Protein AF-A0A3B8LG03-F1 (afdb_monomer)

Sequence (158 aa):
MELTIKDTSFTIVGKLQRMRKSRVWSKLQNGGGQLMATLAQSTDVLVIGDTYFEEEARKYTERAELNGTIVINEVQFEDLLEHGHLHIEEKASPIGESIELTESIAHIRSLLGDAPTVETWQQLYQVLDKTPKSNLPDVVEYVLAHFSQHTPNWSDAG

Structure (mmCIF, N/CA/C/O backbone):
data_AF-A0A3B8LG03-F1
#
_entry.id   AF-A0A3B8LG03-F1
#
loop_
_atom_site.group_PDB
_atom_site.id
_atom_site.type_symbol
_atom_site.label_atom_id
_atom_site.label_alt_id
_atom_site.label_comp_id
_atom_site.label_asym_id
_atom_site.label_entity_id
_atom_site.label_seq_id
_atom_site.pdbx_PDB_ins_code
_atom_site.Cartn_x
_atom_site.Cartn_y
_atom_site.Cartn_z
_atom_site.occupancy
_atom_site.B_iso_or_equiv
_atom_site.auth_seq_id
_atom_site.auth_comp_id
_atom_site.auth_asym_id
_atom_site.auth_atom_id
_atom_site.pdbx_PDB_model_num
ATOM 1 N N . MET A 1 1 ? -11.236 7.612 -4.736 1.00 81.00 1 MET A N 1
ATOM 2 C CA . MET A 1 1 ? -11.880 6.462 -4.064 1.00 81.00 1 MET A CA 1
ATOM 3 C C . MET A 1 1 ? -12.134 6.816 -2.603 1.00 81.00 1 MET A C 1
ATOM 5 O O . MET A 1 1 ? -11.308 7.492 -2.005 1.00 81.00 1 MET A O 1
ATOM 9 N N . GLU A 1 2 ? -13.267 6.405 -2.034 1.00 86.62 2 GLU A N 1
ATOM 10 C CA . GLU A 1 2 ? -13.558 6.601 -0.607 1.00 86.62 2 GLU A CA 1
ATOM 11 C C . GLU A 1 2 ? -13.206 5.336 0.179 1.00 86.62 2 GLU A C 1
ATOM 13 O O . GLU A 1 2 ? -13.643 4.242 -0.173 1.00 86.62 2 GLU A O 1
ATOM 18 N N . LEU A 1 3 ? -12.402 5.493 1.228 1.00 89.88 3 LEU A N 1
ATOM 19 C CA . LEU A 1 3 ? -12.043 4.433 2.162 1.00 89.88 3 LEU A CA 1
ATOM 20 C C . LEU A 1 3 ? -12.770 4.665 3.488 1.00 89.88 3 LEU A C 1
ATOM 22 O O . LEU A 1 3 ? -12.769 5.784 3.996 1.00 89.88 3 LEU A O 1
ATOM 26 N N . THR A 1 4 ? -13.350 3.618 4.074 1.00 93.75 4 THR A N 1
ATOM 27 C CA . THR A 1 4 ? -13.997 3.679 5.397 1.00 93.75 4 THR A CA 1
ATOM 28 C C . THR A 1 4 ? -13.403 2.626 6.330 1.00 93.75 4 THR A C 1
ATOM 30 O O . THR A 1 4 ? -12.690 1.736 5.885 1.00 93.75 4 THR A O 1
ATOM 33 N N . ILE A 1 5 ? -13.643 2.733 7.639 1.00 93.31 5 ILE A N 1
ATOM 34 C CA . ILE A 1 5 ? -13.147 1.728 8.603 1.00 93.31 5 ILE A CA 1
ATOM 35 C C . ILE A 1 5 ? -13.993 0.448 8.566 1.00 93.31 5 ILE A C 1
ATOM 37 O O . ILE A 1 5 ? -13.486 -0.647 8.810 1.00 93.31 5 ILE A O 1
ATOM 41 N N . LYS A 1 6 ? -15.293 0.589 8.305 1.00 93.56 6 LYS A N 1
ATOM 42 C CA . LYS A 1 6 ? -16.260 -0.494 8.447 1.00 93.56 6 LYS A CA 1
ATOM 43 C C . LYS A 1 6 ? -15.991 -1.595 7.423 1.00 93.56 6 LYS A C 1
ATOM 45 O O . LYS A 1 6 ? -15.782 -1.303 6.251 1.00 93.56 6 LYS A O 1
ATOM 50 N N . ASP A 1 7 ? -16.012 -2.845 7.887 1.00 91.50 7 ASP A N 1
ATOM 51 C CA . ASP A 1 7 ? -15.822 -4.046 7.064 1.00 91.50 7 ASP A CA 1
ATOM 52 C C . ASP A 1 7 ? -14.501 -4.037 6.267 1.00 91.50 7 ASP A C 1
ATOM 54 O O . ASP A 1 7 ? -14.365 -4.752 5.281 1.00 91.50 7 ASP A O 1
ATOM 58 N N . THR A 1 8 ? -13.520 -3.238 6.706 1.00 92.94 8 THR A N 1
ATOM 59 C CA . THR A 1 8 ? -12.219 -3.078 6.049 1.00 92.94 8 THR A CA 1
ATOM 60 C C . THR A 1 8 ? -11.129 -3.742 6.878 1.00 92.94 8 THR A C 1
ATOM 62 O O . THR A 1 8 ? -11.042 -3.569 8.103 1.00 92.94 8 THR A O 1
ATOM 65 N N . SER A 1 9 ? -10.283 -4.510 6.206 1.00 93.25 9 SER A N 1
ATOM 66 C CA . SER A 1 9 ? -9.137 -5.187 6.795 1.00 93.25 9 SER A CA 1
ATOM 67 C C . SER A 1 9 ? -7.842 -4.407 6.556 1.00 93.25 9 SER A C 1
ATOM 69 O O . SER A 1 9 ? -7.525 -3.970 5.451 1.00 93.25 9 SER A O 1
ATOM 71 N N . PHE A 1 10 ? -7.074 -4.236 7.627 1.00 94.06 10 PHE A N 1
ATOM 72 C CA . PHE A 1 10 ? -5.856 -3.438 7.655 1.00 94.06 10 PHE A CA 1
ATOM 73 C C . PHE A 1 10 ? -4.666 -4.308 8.034 1.00 94.06 10 PHE A C 1
ATOM 75 O O . PHE A 1 10 ? -4.724 -5.050 9.013 1.00 94.06 10 PHE A O 1
ATOM 82 N N . THR A 1 11 ? -3.547 -4.150 7.342 1.00 93.06 11 THR A N 1
ATOM 83 C CA . THR A 1 11 ? -2.245 -4.668 7.780 1.00 93.06 11 THR A CA 1
ATOM 84 C C . THR A 1 11 ? -1.325 -3.484 8.040 1.00 93.06 11 THR A C 1
ATOM 86 O O . THR A 1 11 ? -1.241 -2.588 7.211 1.00 93.06 11 THR A O 1
ATOM 89 N N . ILE A 1 12 ? -0.617 -3.470 9.171 1.00 91.56 12 ILE A N 1
ATOM 90 C CA . ILE A 1 12 ? 0.368 -2.423 9.481 1.00 91.56 12 ILE A CA 1
ATOM 91 C C . ILE A 1 12 ? 1.769 -3.020 9.373 1.00 91.56 12 ILE A C 1
ATOM 93 O O . ILE A 1 12 ? 2.063 -4.026 10.022 1.00 91.56 12 ILE A O 1
ATOM 97 N N . VAL A 1 13 ? 2.633 -2.378 8.592 1.00 89.12 13 VAL A N 1
ATOM 98 C CA . VAL A 1 13 ? 4.060 -2.700 8.489 1.00 89.12 13 VAL A CA 1
ATOM 99 C C . VAL A 1 13 ? 4.865 -1.559 9.099 1.00 89.12 13 VAL A C 1
ATOM 101 O O . VAL A 1 13 ? 4.585 -0.390 8.853 1.00 89.12 13 VAL A O 1
ATOM 104 N N . GLY A 1 14 ? 5.865 -1.896 9.912 1.00 86.75 14 GLY A N 1
ATOM 105 C CA . GLY A 1 14 ? 6.653 -0.909 10.646 1.00 86.75 14 GLY A CA 1
ATOM 106 C C . GLY A 1 14 ? 5.978 -0.410 11.923 1.00 86.75 14 GLY A C 1
ATOM 107 O O . GLY A 1 14 ? 5.035 -1.008 12.452 1.00 86.75 14 GLY A O 1
ATOM 108 N N . LYS A 1 15 ? 6.514 0.683 12.462 1.00 87.06 15 LYS A N 1
ATOM 109 C CA . LYS A 1 15 ? 6.081 1.295 13.714 1.00 87.06 15 LYS A CA 1
ATOM 110 C C . LYS A 1 15 ? 5.329 2.594 13.439 1.00 87.06 15 LYS A C 1
ATOM 112 O O . LYS A 1 15 ? 5.833 3.492 12.783 1.00 87.06 15 LYS A O 1
ATOM 117 N N . LEU A 1 16 ? 4.142 2.712 14.022 1.00 89.69 16 LEU A N 1
ATOM 118 C CA . LEU A 1 16 ? 3.403 3.971 14.073 1.00 89.69 16 LEU A CA 1
ATOM 119 C C . LEU A 1 16 ? 4.039 4.881 15.138 1.00 89.69 16 LEU A C 1
ATOM 121 O O . LEU A 1 16 ? 4.142 4.487 16.306 1.00 89.69 16 LEU A O 1
ATOM 125 N N . GLN A 1 17 ? 4.519 6.058 14.741 1.00 87.81 17 GLN A N 1
ATOM 126 C CA . GLN A 1 17 ? 5.199 7.020 15.619 1.00 87.81 17 GLN A CA 1
ATOM 127 C C . GLN A 1 17 ? 4.224 8.010 16.267 1.00 87.81 17 GLN A C 1
ATOM 129 O O . GLN A 1 17 ? 4.436 8.455 17.396 1.00 87.81 17 GLN A O 1
ATOM 134 N N . ARG A 1 18 ? 3.142 8.344 15.566 1.00 84.25 18 ARG A N 1
ATOM 135 C CA . ARG A 1 18 ? 2.125 9.321 15.976 1.00 84.25 18 ARG A CA 1
ATOM 136 C C . ARG A 1 18 ? 1.035 8.689 16.825 1.00 84.25 18 ARG A C 1
ATOM 138 O O . ARG A 1 18 ? 0.445 9.347 17.682 1.00 84.25 18 ARG A O 1
ATOM 145 N N . MET A 1 19 ? 0.791 7.393 16.642 1.00 87.62 19 MET A N 1
ATOM 146 C CA . MET A 1 19 ? -0.329 6.709 17.281 1.00 87.62 19 MET A CA 1
ATOM 147 C C . MET A 1 19 ? 0.091 5.583 18.223 1.00 87.62 19 MET A C 1
ATOM 149 O O . MET A 1 19 ? 0.880 4.697 17.903 1.00 87.62 19 MET A O 1
ATOM 153 N N . ARG A 1 20 ? -0.537 5.549 19.404 1.00 88.19 20 ARG A N 1
ATOM 154 C CA . ARG A 1 20 ? -0.422 4.407 20.319 1.00 88.19 20 ARG A CA 1
ATOM 155 C C . ARG A 1 20 ? -1.228 3.225 19.787 1.00 88.19 20 ARG A C 1
ATOM 157 O O . ARG A 1 20 ? -2.409 3.375 19.476 1.00 88.19 20 ARG A O 1
ATOM 164 N N . LYS A 1 21 ? -0.640 2.025 19.822 1.00 86.56 21 LYS A N 1
ATOM 165 C CA . LYS A 1 21 ? -1.285 0.771 19.389 1.00 86.56 21 LYS A CA 1
ATOM 166 C C . LYS A 1 21 ? -2.666 0.541 20.020 1.00 86.56 21 LYS A C 1
ATOM 168 O O . LYS A 1 21 ? -3.586 0.116 19.334 1.00 86.56 21 LYS A O 1
ATOM 173 N N . SER A 1 22 ? -2.834 0.862 21.305 1.00 89.00 22 SER A N 1
ATOM 174 C CA . SER A 1 22 ? -4.124 0.729 21.998 1.00 89.00 22 SER A CA 1
ATOM 175 C C . SER A 1 22 ? -5.207 1.663 21.445 1.00 89.00 22 SER A C 1
ATOM 177 O O . SER A 1 22 ? -6.364 1.261 21.349 1.00 89.00 22 SER A O 1
ATOM 179 N N . ARG A 1 23 ? -4.837 2.888 21.040 1.00 90.38 23 ARG A N 1
ATOM 180 C CA . ARG A 1 23 ? -5.755 3.856 20.417 1.00 90.38 23 ARG A CA 1
ATOM 181 C C . ARG A 1 23 ? -6.195 3.364 19.041 1.00 90.38 23 ARG A C 1
ATOM 183 O O . ARG A 1 23 ? -7.389 3.373 18.765 1.00 90.38 23 ARG A O 1
ATOM 190 N N . VAL A 1 24 ? -5.248 2.888 18.229 1.00 91.62 24 VAL A N 1
ATOM 191 C CA . VAL A 1 24 ? -5.522 2.299 16.907 1.00 91.62 24 VAL A CA 1
ATOM 192 C C . VAL A 1 24 ? -6.489 1.127 17.035 1.00 91.62 24 VAL A C 1
ATOM 194 O O . VAL A 1 24 ? -7.530 1.117 16.388 1.00 91.62 24 VAL A O 1
ATOM 197 N N . TRP A 1 25 ? -6.189 0.184 17.931 1.00 90.31 25 TRP A N 1
ATOM 198 C CA . TRP A 1 25 ? -7.029 -0.993 18.147 1.00 90.31 25 TRP A CA 1
ATOM 199 C C . TRP A 1 25 ? -8.455 -0.619 18.553 1.00 90.31 25 TRP A C 1
ATOM 201 O O . TRP A 1 25 ? -9.416 -1.105 17.966 1.00 90.31 25 TRP A O 1
ATOM 211 N N . SER A 1 26 ? -8.599 0.286 19.527 1.00 91.50 26 SER A N 1
ATOM 212 C CA . SER A 1 26 ? -9.914 0.735 19.986 1.00 91.50 26 SER A CA 1
ATOM 213 C C . SER A 1 26 ? -10.709 1.423 18.874 1.00 91.50 26 SER A C 1
ATOM 215 O O . SER A 1 26 ? -11.901 1.164 18.731 1.00 91.50 26 SER A O 1
ATOM 217 N N . LYS A 1 27 ? -10.063 2.271 18.068 1.00 92.81 27 LYS A N 1
ATOM 218 C CA . LYS A 1 27 ? -10.709 2.975 16.954 1.00 92.81 27 LYS A CA 1
ATOM 219 C C . LYS A 1 27 ? -11.153 2.023 15.844 1.00 92.81 27 LYS A C 1
ATOM 221 O O . LYS A 1 27 ? -12.296 2.126 15.411 1.00 92.81 27 LYS A O 1
ATOM 226 N N . LEU A 1 28 ? -10.301 1.079 15.442 1.00 92.81 28 LEU A N 1
ATOM 227 C CA . LEU A 1 28 ? -10.655 0.061 14.449 1.00 92.81 28 LEU A CA 1
ATOM 228 C C . LEU A 1 28 ? -11.816 -0.807 14.935 1.00 92.81 28 LEU A C 1
ATOM 230 O O . LEU A 1 28 ? -12.813 -0.940 14.233 1.00 92.81 28 LEU A O 1
ATOM 234 N N . GLN A 1 29 ? -11.735 -1.319 16.166 1.00 89.75 29 GLN A N 1
ATOM 235 C CA . GLN A 1 29 ? -12.773 -2.177 16.733 1.00 89.75 29 GLN A CA 1
ATOM 236 C C . GLN A 1 29 ? -14.126 -1.455 16.832 1.00 89.75 29 GLN A C 1
ATOM 238 O O . GLN A 1 29 ? -15.151 -2.024 16.468 1.00 89.75 29 GLN A O 1
ATOM 243 N N . ASN A 1 30 ? -14.132 -0.194 17.275 1.00 91.19 30 ASN A N 1
ATOM 244 C CA . ASN A 1 30 ? -15.353 0.610 17.355 1.00 91.19 30 ASN A CA 1
ATOM 245 C C . ASN A 1 30 ? -15.908 0.984 15.972 1.00 91.19 30 ASN A C 1
ATOM 247 O O . ASN A 1 30 ? -17.114 1.160 15.831 1.00 91.19 30 ASN A O 1
ATOM 251 N N . GLY A 1 31 ? -15.040 1.119 14.967 1.00 89.31 31 GLY A N 1
ATOM 252 C CA . GLY A 1 31 ? -15.421 1.417 13.586 1.00 89.31 31 GLY A CA 1
ATOM 253 C C . GLY A 1 31 ? -15.798 0.190 12.751 1.00 89.31 31 GLY A C 1
ATOM 254 O O . GLY A 1 31 ? -16.205 0.360 11.607 1.00 89.31 31 GLY A O 1
ATOM 255 N N . GLY A 1 32 ? -15.674 -1.027 13.293 1.00 91.94 32 GLY A N 1
ATOM 256 C CA . GLY A 1 32 ? -15.945 -2.274 12.567 1.00 91.94 32 GLY A CA 1
ATOM 257 C C . GLY A 1 32 ? -14.827 -2.717 11.616 1.00 91.94 32 GLY A C 1
ATOM 258 O O . GLY A 1 32 ? -15.084 -3.517 10.722 1.00 91.94 32 GLY A O 1
ATOM 259 N N . GLY A 1 33 ? -13.611 -2.198 11.792 1.00 93.12 33 GLY A N 1
ATOM 260 C CA . GLY A 1 33 ? -12.426 -2.584 11.028 1.00 93.12 33 GLY A CA 1
ATOM 261 C C . GLY A 1 33 ? -11.652 -3.721 11.691 1.00 93.12 33 GLY A C 1
ATOM 262 O O . GLY A 1 33 ? -11.735 -3.935 12.905 1.00 93.12 33 GLY A O 1
ATOM 263 N N . GLN A 1 34 ? -10.867 -4.445 10.898 1.00 92.38 34 GLN A N 1
ATOM 264 C CA . GLN A 1 34 ? -10.091 -5.597 11.359 1.00 92.38 34 GLN A CA 1
ATOM 265 C C . GLN A 1 34 ? -8.598 -5.364 11.153 1.00 92.38 34 GLN A C 1
ATOM 267 O O . GLN A 1 34 ? -8.183 -4.909 10.094 1.00 92.38 34 GLN A O 1
ATOM 272 N N . LEU A 1 35 ? -7.779 -5.700 12.153 1.00 91.56 35 LEU A N 1
ATOM 273 C CA . LEU A 1 35 ? -6.325 -5.672 12.012 1.00 91.56 35 LEU A CA 1
ATOM 274 C C . LEU A 1 35 ? -5.797 -7.084 11.750 1.00 91.56 35 LEU A C 1
ATOM 276 O O . LEU A 1 35 ? -5.927 -7.975 12.589 1.00 91.56 35 LEU A O 1
ATOM 280 N N . MET A 1 36 ? -5.156 -7.257 10.604 1.00 89.31 36 MET A N 1
ATOM 281 C CA . MET A 1 36 ? -4.509 -8.485 10.173 1.00 89.31 36 MET A CA 1
ATOM 282 C C . MET A 1 36 ? -3.042 -8.477 10.605 1.00 89.31 36 MET A C 1
ATOM 284 O O . MET A 1 36 ? -2.334 -7.478 10.473 1.00 89.31 36 MET A O 1
ATOM 288 N N . ALA A 1 37 ? -2.566 -9.615 11.113 1.00 84.56 37 ALA A N 1
ATOM 289 C CA . ALA A 1 37 ? -1.169 -9.766 11.523 1.00 84.56 37 ALA A CA 1
ATOM 290 C C . ALA A 1 37 ? -0.199 -9.819 10.330 1.00 84.56 37 ALA A C 1
ATOM 292 O O . ALA A 1 37 ? 0.983 -9.523 10.481 1.00 84.56 37 ALA A O 1
ATOM 293 N N . THR A 1 38 ? -0.692 -10.218 9.157 1.00 84.06 38 THR A N 1
ATOM 294 C CA . THR A 1 38 ? 0.089 -10.398 7.932 1.00 84.06 38 THR A CA 1
ATOM 295 C C . THR A 1 38 ? -0.639 -9.790 6.739 1.00 84.06 38 THR A C 1
ATOM 297 O O . THR A 1 38 ? -1.853 -9.589 6.781 1.00 84.06 38 THR A O 1
ATOM 300 N N . LEU A 1 39 ? 0.112 -9.486 5.678 1.00 83.75 39 LEU A N 1
ATOM 301 C CA . LEU A 1 39 ? -0.443 -9.036 4.402 1.00 83.75 39 LEU A CA 1
ATOM 302 C C . LEU A 1 39 ? -0.969 -10.256 3.631 1.00 83.75 39 LEU A C 1
ATOM 304 O O . LEU A 1 39 ? -0.202 -10.974 2.976 1.00 83.75 39 LEU A O 1
ATOM 308 N N . ALA A 1 40 ? -2.264 -10.528 3.774 1.00 81.31 40 ALA A N 1
ATOM 309 C CA . ALA A 1 40 ? -2.967 -11.595 3.069 1.00 81.31 40 ALA A CA 1
ATOM 310 C C . ALA A 1 40 ? -3.571 -11.065 1.759 1.00 81.31 40 ALA A C 1
ATOM 312 O O . ALA A 1 40 ? -3.709 -9.861 1.579 1.00 81.31 40 ALA A O 1
ATOM 313 N N . GLN A 1 41 ? -3.979 -11.962 0.853 1.00 76.31 41 GLN A N 1
ATOM 314 C CA . GLN A 1 41 ? -4.720 -11.560 -0.356 1.00 76.31 41 GLN A CA 1
ATOM 315 C C . GLN A 1 41 ? -6.061 -10.889 -0.036 1.00 76.31 41 GLN A C 1
ATOM 317 O O . GLN A 1 41 ? -6.576 -10.135 -0.846 1.00 76.31 41 GLN A O 1
ATOM 322 N N . SER A 1 42 ? -6.626 -11.170 1.138 1.00 81.00 42 SER A N 1
ATOM 323 C CA . SER A 1 42 ? -7.864 -10.558 1.609 1.00 81.00 42 SER A CA 1
ATOM 324 C C . SER A 1 42 ? -7.651 -9.212 2.303 1.00 81.00 42 SER A C 1
ATOM 326 O O . SER A 1 42 ? -8.607 -8.707 2.872 1.00 81.00 42 SER A O 1
ATOM 328 N N . THR A 1 43 ? -6.419 -8.691 2.369 1.00 87.44 43 THR A N 1
ATOM 329 C CA . THR A 1 43 ? -6.151 -7.390 2.991 1.00 87.44 43 THR A CA 1
ATOM 330 C C . THR A 1 43 ? -6.589 -6.272 2.048 1.00 87.44 43 THR A C 1
ATOM 332 O O . THR A 1 43 ? -6.070 -6.162 0.936 1.00 87.44 43 THR A O 1
ATOM 335 N N . ASP A 1 44 ? -7.471 -5.399 2.530 1.00 90.31 44 ASP A N 1
ATOM 336 C CA . ASP A 1 44 ? -7.973 -4.253 1.763 1.00 90.31 44 ASP A CA 1
ATOM 337 C C . ASP A 1 44 ? -6.983 -3.084 1.785 1.00 90.31 44 ASP A C 1
ATOM 339 O O . ASP A 1 44 ? -6.765 -2.422 0.768 1.00 90.31 44 ASP A O 1
ATOM 343 N N . VAL A 1 45 ? -6.351 -2.843 2.942 1.00 92.19 45 VAL A N 1
ATOM 344 C CA . VAL A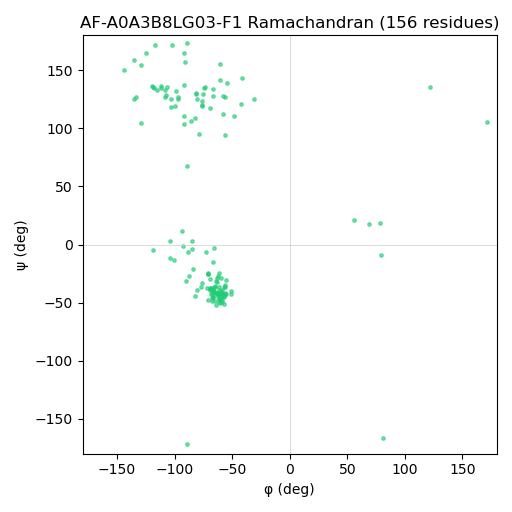 1 45 ? -5.459 -1.698 3.160 1.00 92.19 45 VAL A CA 1
ATOM 345 C C . VAL A 1 45 ? -4.151 -2.105 3.840 1.00 92.19 45 VAL A C 1
ATOM 347 O O . VAL A 1 45 ? -4.135 -2.683 4.928 1.00 92.19 45 VAL A O 1
ATOM 350 N N . LEU A 1 46 ? -3.030 -1.721 3.236 1.00 92.94 46 LEU A N 1
ATOM 351 C CA . LEU A 1 46 ? -1.701 -1.742 3.833 1.00 92.94 46 LEU A CA 1
ATOM 352 C C . LEU A 1 46 ? -1.359 -0.350 4.380 1.00 92.94 46 LEU A C 1
ATOM 354 O O . LEU A 1 46 ? -1.364 0.643 3.657 1.00 92.94 46 LEU A O 1
ATOM 358 N N . VAL A 1 47 ? -1.006 -0.291 5.659 1.00 92.31 47 VAL A N 1
ATOM 359 C CA . VAL A 1 47 ? -0.514 0.913 6.328 1.00 92.31 47 VAL A CA 1
ATOM 360 C C . VAL A 1 47 ? 0.997 0.807 6.489 1.00 92.31 47 VAL A C 1
ATOM 362 O O . VAL A 1 47 ? 1.490 -0.079 7.195 1.00 92.31 47 VAL A O 1
ATOM 365 N N . ILE A 1 48 ? 1.728 1.731 5.872 1.00 90.06 48 ILE A N 1
ATOM 366 C CA . ILE A 1 48 ? 3.178 1.855 6.037 1.00 90.06 48 ILE A CA 1
ATOM 367 C C . ILE A 1 48 ? 3.464 2.839 7.174 1.00 90.06 48 ILE A C 1
ATOM 369 O O . ILE A 1 48 ? 3.206 4.041 7.070 1.00 90.06 48 ILE A O 1
ATOM 373 N N . GLY A 1 49 ? 3.968 2.301 8.281 1.00 86.19 49 GLY A N 1
ATOM 374 C CA . GLY A 1 49 ? 4.592 3.065 9.353 1.00 86.19 49 GLY A CA 1
ATOM 375 C C . GLY A 1 49 ? 6.090 3.242 9.124 1.00 86.19 49 GLY A C 1
ATOM 376 O O . GLY A 1 49 ? 6.639 2.880 8.087 1.00 86.19 49 GLY A O 1
ATOM 377 N N . ASP A 1 50 ? 6.766 3.769 10.135 1.00 81.50 50 ASP A N 1
ATOM 378 C CA . ASP A 1 50 ? 8.213 3.934 10.135 1.00 81.50 50 ASP A CA 1
ATOM 379 C C . ASP A 1 50 ? 8.909 2.564 10.212 1.00 81.50 50 ASP A C 1
ATOM 381 O O . ASP A 1 50 ? 8.726 1.803 11.172 1.00 81.50 50 ASP A O 1
ATOM 385 N N . THR A 1 51 ? 9.674 2.214 9.181 1.00 71.69 51 THR A N 1
ATOM 386 C CA . THR A 1 51 ? 10.427 0.957 9.101 1.00 71.69 51 THR A CA 1
ATOM 387 C C . THR A 1 51 ? 11.917 1.246 9.174 1.00 71.69 51 THR A C 1
ATOM 389 O O . THR A 1 51 ? 12.415 2.097 8.446 1.00 71.69 51 THR A O 1
ATOM 392 N N . TYR A 1 52 ? 12.661 0.463 9.957 1.00 56.69 52 TYR A N 1
ATOM 393 C CA . TYR A 1 52 ? 14.126 0.562 10.000 1.00 56.69 52 TYR A CA 1
ATOM 394 C C . TYR A 1 52 ? 14.810 0.139 8.687 1.00 56.69 52 TYR A C 1
ATOM 396 O O . TYR A 1 52 ? 15.988 0.429 8.496 1.00 56.69 52 TYR A O 1
ATOM 404 N N . PHE A 1 53 ? 14.083 -0.543 7.796 1.00 69.50 53 PHE A N 1
ATOM 405 C CA . PHE A 1 53 ? 14.595 -1.087 6.544 1.00 69.50 53 PHE A CA 1
ATOM 406 C C . PHE A 1 53 ? 13.701 -0.660 5.376 1.00 69.50 53 PHE A C 1
ATOM 408 O O . PHE A 1 53 ? 12.620 -1.217 5.180 1.00 69.50 53 PHE A O 1
ATOM 415 N N . GLU A 1 54 ? 14.167 0.298 4.574 1.00 72.31 54 GLU A N 1
ATOM 416 C CA . GLU A 1 54 ? 13.448 0.786 3.384 1.00 72.31 54 GLU A CA 1
ATOM 417 C C . GLU A 1 54 ? 13.116 -0.347 2.397 1.00 72.31 54 GLU A C 1
ATOM 419 O O . GLU A 1 54 ? 12.038 -0.371 1.801 1.00 72.31 54 GLU A O 1
ATOM 424 N N . GLU A 1 55 ? 14.000 -1.343 2.274 1.00 74.31 55 GLU A N 1
ATOM 425 C CA . GLU A 1 55 ? 13.763 -2.515 1.427 1.00 74.31 55 GLU A CA 1
ATOM 426 C C . GLU A 1 55 ? 12.562 -3.358 1.874 1.00 74.31 55 GLU A C 1
ATOM 428 O O . GLU A 1 55 ? 11.891 -3.962 1.036 1.00 74.31 55 GLU A O 1
ATOM 433 N N . GLU A 1 56 ? 12.276 -3.431 3.177 1.00 72.12 56 GLU A N 1
ATOM 434 C CA . GLU A 1 56 ? 11.111 -4.172 3.666 1.00 72.12 56 GLU A CA 1
ATOM 435 C C . GLU A 1 56 ? 9.823 -3.438 3.305 1.00 72.12 56 GLU A C 1
ATOM 437 O O . GLU A 1 56 ? 8.921 -4.051 2.731 1.00 72.12 56 GLU A O 1
ATOM 442 N N . ALA A 1 57 ? 9.753 -2.127 3.563 1.00 77.12 57 ALA A N 1
ATOM 443 C CA . ALA A 1 57 ? 8.605 -1.305 3.178 1.00 77.12 57 ALA A CA 1
ATOM 444 C C . ALA A 1 57 ? 8.314 -1.418 1.676 1.00 77.12 57 ALA A C 1
ATOM 446 O O . ALA A 1 57 ? 7.159 -1.600 1.278 1.00 77.12 57 ALA A O 1
ATOM 447 N N . ARG A 1 58 ? 9.365 -1.404 0.849 1.00 80.62 58 ARG A N 1
ATOM 448 C CA . ARG A 1 58 ? 9.255 -1.581 -0.599 1.00 80.62 58 ARG A CA 1
ATOM 449 C C . ARG A 1 58 ? 8.653 -2.936 -0.977 1.00 80.62 58 ARG A C 1
ATOM 451 O O . ARG A 1 58 ? 7.670 -2.967 -1.706 1.00 80.62 58 ARG A O 1
ATOM 458 N N . LYS A 1 59 ? 9.159 -4.046 -0.427 1.00 83.31 59 LYS A N 1
ATOM 459 C CA . LYS A 1 59 ? 8.635 -5.400 -0.716 1.00 83.31 59 LYS A CA 1
ATOM 460 C C . LYS A 1 59 ? 7.156 -5.554 -0.355 1.00 83.31 59 LYS A C 1
ATOM 462 O O . LYS A 1 59 ? 6.413 -6.224 -1.070 1.00 83.31 59 LYS A O 1
ATOM 467 N N . TYR A 1 60 ? 6.719 -4.969 0.762 1.00 84.81 60 TYR A N 1
ATOM 468 C CA . TYR A 1 60 ? 5.307 -5.007 1.153 1.00 84.81 60 TYR A CA 1
ATOM 469 C C . TYR A 1 60 ? 4.433 -4.124 0.263 1.00 84.81 60 TYR A C 1
ATOM 471 O O . TYR A 1 60 ? 3.321 -4.534 -0.059 1.00 84.81 60 TYR A O 1
ATOM 479 N N . THR A 1 61 ? 4.942 -2.965 -0.156 1.00 84.88 61 THR A N 1
ATOM 480 C CA . THR A 1 61 ? 4.252 -2.056 -1.083 1.00 84.88 61 THR A CA 1
ATOM 481 C C . THR A 1 61 ? 4.063 -2.719 -2.447 1.00 84.88 61 THR A C 1
ATOM 483 O O . THR A 1 61 ? 2.926 -2.869 -2.878 1.00 84.88 61 THR A O 1
ATOM 486 N N . GLU A 1 62 ? 5.131 -3.261 -3.043 1.00 83.94 62 GLU A N 1
ATOM 487 C CA . GLU A 1 62 ? 5.072 -3.997 -4.319 1.00 83.94 62 GLU A CA 1
ATOM 488 C C . GLU A 1 62 ? 4.079 -5.170 -4.241 1.00 83.94 62 GLU A C 1
ATOM 490 O O . GLU A 1 62 ? 3.259 -5.394 -5.131 1.00 83.94 62 GLU A O 1
ATOM 495 N N . ARG A 1 63 ? 4.095 -5.919 -3.130 1.00 81.75 63 ARG A N 1
ATOM 496 C CA . ARG A 1 63 ? 3.148 -7.019 -2.914 1.00 81.75 63 ARG A CA 1
ATOM 497 C C . ARG A 1 63 ? 1.704 -6.537 -2.756 1.00 81.75 63 ARG A C 1
ATOM 499 O O . ARG A 1 63 ? 0.797 -7.249 -3.180 1.00 81.75 63 ARG A O 1
ATOM 506 N N . ALA A 1 64 ? 1.474 -5.403 -2.102 1.00 84.12 64 ALA A N 1
ATOM 507 C CA . ALA A 1 64 ? 0.142 -4.826 -1.955 1.00 84.12 64 ALA A CA 1
ATOM 508 C C . ALA A 1 64 ? -0.404 -4.366 -3.310 1.00 84.12 64 ALA A C 1
ATOM 510 O O . ALA A 1 64 ? -1.523 -4.729 -3.662 1.00 84.12 64 ALA A O 1
ATOM 511 N N . GLU A 1 65 ? 0.414 -3.683 -4.106 1.00 82.62 65 GLU A N 1
ATOM 512 C CA . GLU A 1 65 ? 0.054 -3.218 -5.448 1.00 82.62 65 GLU A CA 1
ATOM 513 C C . GLU A 1 65 ? -0.319 -4.380 -6.376 1.00 82.62 65 GLU A C 1
ATOM 515 O O . GLU A 1 65 ? -1.367 -4.339 -7.019 1.00 82.62 65 GLU A O 1
ATOM 520 N N . LEU A 1 66 ? 0.460 -5.469 -6.366 1.00 78.56 66 LEU A N 1
ATOM 521 C CA . LEU A 1 66 ? 0.152 -6.685 -7.133 1.00 78.56 66 LEU A CA 1
ATOM 522 C C . LEU A 1 66 ? -1.189 -7.330 -6.746 1.00 78.56 66 LEU A C 1
ATOM 524 O O . LEU A 1 66 ? -1.821 -7.975 -7.581 1.00 78.56 66 LEU A O 1
ATOM 528 N N . ASN A 1 67 ? -1.625 -7.172 -5.494 1.00 78.44 67 ASN A N 1
ATOM 529 C CA . ASN A 1 67 ? -2.900 -7.707 -5.009 1.00 78.44 67 ASN A CA 1
ATOM 530 C C . ASN A 1 67 ? -4.057 -6.701 -5.133 1.00 78.44 67 ASN A C 1
ATOM 532 O O . ASN A 1 67 ? -5.180 -7.033 -4.758 1.00 78.44 67 ASN A O 1
ATOM 536 N N . GLY A 1 68 ? -3.807 -5.483 -5.628 1.00 80.56 68 GLY A N 1
ATOM 537 C CA . GLY A 1 68 ? -4.796 -4.401 -5.629 1.00 80.56 68 GLY A CA 1
ATOM 538 C C . GLY A 1 68 ? -5.128 -3.866 -4.229 1.00 80.56 68 GLY A C 1
ATOM 539 O O . GLY A 1 68 ? -6.157 -3.217 -4.053 1.00 80.56 68 GLY A O 1
ATOM 540 N N . THR A 1 69 ? -4.279 -4.137 -3.235 1.00 87.19 69 THR A N 1
ATOM 541 C CA . THR A 1 69 ? -4.405 -3.624 -1.868 1.00 87.19 69 THR A CA 1
ATOM 542 C C . THR A 1 69 ? -4.018 -2.146 -1.836 1.00 87.19 69 THR A C 1
ATOM 544 O O . THR A 1 69 ? -2.987 -1.738 -2.371 1.00 87.19 69 THR A O 1
ATOM 547 N N . ILE A 1 70 ? -4.818 -1.335 -1.153 1.00 90.19 70 ILE A N 1
ATOM 548 C CA . ILE A 1 70 ? -4.604 0.109 -1.049 1.00 90.19 70 ILE A CA 1
ATOM 549 C C . ILE A 1 70 ? -3.454 0.383 -0.083 1.00 90.19 70 ILE A C 1
ATOM 551 O O . ILE A 1 70 ? -3.479 -0.091 1.049 1.00 90.19 7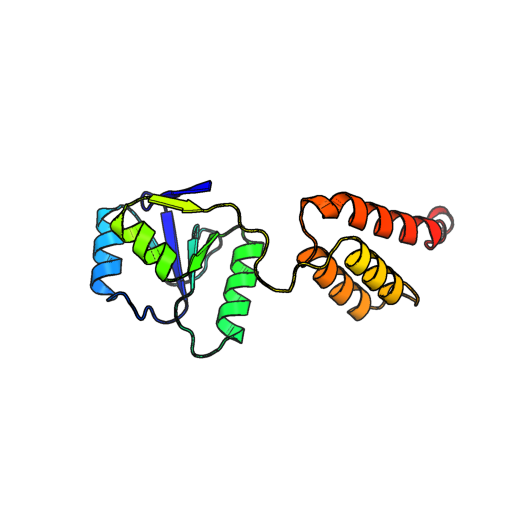0 ILE A O 1
ATOM 555 N N . VAL A 1 71 ? -2.476 1.191 -0.486 1.00 90.31 71 VAL A N 1
ATOM 556 C CA . VAL A 1 71 ? -1.355 1.574 0.384 1.00 90.31 71 VAL A CA 1
ATOM 557 C C . VAL A 1 71 ? -1.560 2.993 0.904 1.00 90.31 71 VAL A C 1
ATOM 559 O O . VAL A 1 71 ? -1.738 3.929 0.126 1.00 90.31 71 VAL A O 1
ATOM 562 N N . ILE A 1 72 ? -1.524 3.162 2.226 1.00 90.44 72 ILE A N 1
ATOM 563 C CA . ILE A 1 72 ? -1.594 4.469 2.893 1.00 90.44 72 ILE A CA 1
ATOM 564 C C . ILE A 1 72 ? -0.455 4.633 3.901 1.00 90.44 72 ILE A C 1
ATOM 566 O O . ILE A 1 72 ? 0.066 3.659 4.447 1.00 90.44 72 ILE A O 1
ATOM 570 N N . ASN A 1 73 ? -0.071 5.878 4.174 1.00 89.75 73 ASN A N 1
ATOM 571 C CA . ASN A 1 73 ? 0.906 6.195 5.216 1.00 89.75 73 ASN A CA 1
ATOM 572 C C . ASN A 1 73 ? 0.242 6.419 6.589 1.00 89.75 73 ASN A C 1
ATOM 574 O O . ASN A 1 73 ? -0.983 6.482 6.713 1.00 89.75 73 ASN A O 1
ATOM 578 N N . GLU A 1 74 ? 1.060 6.572 7.634 1.00 89.94 74 GLU A N 1
ATOM 579 C CA . GLU A 1 74 ? 0.573 6.816 8.998 1.00 89.94 74 GLU A CA 1
ATOM 580 C C . GLU A 1 74 ? -0.328 8.060 9.122 1.00 89.94 74 GLU A C 1
ATOM 582 O O . GLU A 1 74 ? -1.291 8.020 9.881 1.00 89.94 74 GLU A O 1
ATOM 587 N N . VAL A 1 75 ? -0.055 9.139 8.380 1.00 88.44 75 VAL A N 1
ATOM 588 C CA . VAL A 1 75 ? -0.848 10.383 8.447 1.00 88.44 75 VAL A CA 1
ATOM 589 C C . VAL A 1 75 ? -2.251 10.154 7.888 1.00 88.44 75 VAL A C 1
ATOM 591 O O . VAL A 1 75 ? -3.240 10.458 8.541 1.00 88.44 75 VAL A O 1
ATOM 594 N N . GLN A 1 76 ? -2.342 9.533 6.715 1.00 91.12 76 GLN A N 1
ATOM 595 C CA . GLN A 1 76 ? -3.614 9.163 6.096 1.00 91.12 76 GLN A CA 1
ATOM 596 C C . GLN A 1 76 ? -4.403 8.175 6.960 1.00 91.12 76 GLN A C 1
ATOM 598 O O . GLN A 1 76 ? -5.629 8.240 7.037 1.00 91.12 76 GLN A O 1
ATOM 603 N N . PHE A 1 77 ? -3.704 7.250 7.620 1.00 93.88 77 PHE A N 1
ATOM 604 C CA . PHE A 1 77 ? -4.335 6.307 8.531 1.00 93.88 77 PHE A CA 1
ATOM 605 C C . PHE A 1 77 ? -4.851 6.989 9.804 1.00 93.88 77 PHE A C 1
ATOM 607 O O . PHE A 1 77 ? -5.939 6.662 10.271 1.00 93.88 77 PHE A O 1
ATOM 614 N N . GLU A 1 78 ? -4.113 7.957 10.349 1.00 91.75 78 GLU A N 1
ATOM 615 C CA . GLU A 1 78 ? -4.570 8.804 11.455 1.00 91.75 78 GLU A CA 1
ATOM 616 C C . GLU A 1 78 ? -5.848 9.557 11.070 1.00 91.75 78 GLU A C 1
ATOM 618 O O . GLU A 1 78 ? -6.855 9.437 11.771 1.00 91.75 78 GLU A O 1
ATOM 623 N N . ASP A 1 79 ? -5.851 10.215 9.908 1.00 91.06 79 ASP A N 1
ATOM 624 C CA . ASP A 1 79 ? -7.021 10.928 9.387 1.00 91.06 79 ASP A CA 1
ATOM 625 C C . ASP A 1 79 ? -8.236 9.999 9.248 1.00 91.06 79 ASP A C 1
ATOM 627 O O . ASP A 1 79 ? -9.336 10.346 9.691 1.00 91.06 79 ASP A O 1
ATOM 631 N N . LEU A 1 80 ? -8.039 8.788 8.711 1.00 93.25 80 LEU A N 1
ATOM 632 C CA . LEU A 1 80 ? -9.089 7.772 8.605 1.00 93.25 80 LEU A CA 1
ATOM 633 C C . LEU A 1 80 ? -9.654 7.389 9.982 1.00 93.25 80 LEU A C 1
ATOM 635 O O . LEU A 1 80 ? -10.869 7.290 10.141 1.00 93.25 80 LEU A O 1
ATOM 639 N N . LEU A 1 81 ? -8.803 7.179 10.989 1.00 92.50 81 LEU A N 1
ATOM 640 C CA . LEU A 1 81 ? -9.225 6.794 12.345 1.00 92.50 81 LEU A CA 1
ATOM 641 C C . LEU A 1 81 ? -9.925 7.932 13.107 1.00 92.50 81 LEU A C 1
ATOM 643 O O . LEU A 1 81 ? -10.703 7.684 14.044 1.00 92.50 81 LEU A O 1
ATOM 647 N N . GLU A 1 82 ? -9.636 9.181 12.759 1.00 91.19 82 GLU A N 1
ATOM 648 C CA . GLU A 1 82 ? -10.260 10.353 13.370 1.00 91.19 82 GLU A CA 1
ATOM 649 C C . GLU A 1 82 ? -11.619 10.669 12.753 1.00 91.19 82 GLU A C 1
ATOM 651 O O . GLU A 1 82 ? -12.581 10.855 13.504 1.00 91.19 82 GLU A O 1
ATOM 656 N N . HIS A 1 83 ? -11.720 10.626 11.426 1.00 90.12 83 HIS A N 1
ATOM 657 C CA . HIS A 1 83 ? -12.908 11.056 10.684 1.00 90.12 83 HIS A CA 1
ATOM 658 C C . HIS A 1 83 ? -13.810 9.893 10.239 1.00 90.12 83 HIS A C 1
ATOM 660 O O . HIS A 1 83 ? -14.957 10.107 9.847 1.00 90.12 83 HIS A O 1
ATOM 666 N N . GLY A 1 84 ? -13.321 8.652 10.306 1.00 86.31 84 GLY A N 1
ATOM 667 C CA . GLY A 1 84 ? -14.043 7.436 9.915 1.00 86.31 84 GLY A CA 1
ATOM 668 C C . GLY A 1 84 ? -14.089 7.172 8.407 1.00 86.31 84 GLY A C 1
ATOM 669 O O . GLY A 1 84 ? -14.494 6.084 7.995 1.00 86.31 84 GLY A O 1
ATOM 670 N N . HIS A 1 85 ? -13.655 8.140 7.602 1.00 87.94 85 HIS A N 1
ATOM 671 C CA . HIS A 1 85 ? -13.557 8.061 6.153 1.00 87.94 85 HIS A CA 1
ATOM 672 C C . HIS A 1 85 ? -12.315 8.819 5.678 1.00 87.94 85 HIS A C 1
ATOM 674 O O . HIS A 1 85 ? -11.878 9.779 6.313 1.00 87.94 85 HIS A O 1
ATOM 680 N N . LEU A 1 86 ? -11.746 8.377 4.563 1.00 89.88 86 LEU A N 1
ATOM 681 C CA . LEU A 1 86 ? -10.615 9.012 3.905 1.00 89.88 86 LEU A CA 1
ATOM 682 C C . LEU A 1 86 ? -10.896 9.054 2.408 1.00 89.88 86 LEU A C 1
ATOM 684 O O . LEU A 1 86 ? -11.137 8.021 1.779 1.00 89.88 86 LEU A O 1
ATOM 688 N N . HIS A 1 87 ? -10.834 10.248 1.827 1.00 86.31 87 HIS A N 1
ATOM 689 C CA . HIS A 1 87 ? -10.838 10.376 0.381 1.00 86.31 87 HIS A CA 1
ATOM 690 C C . HIS A 1 87 ? -9.420 10.147 -0.136 1.00 86.31 87 HIS A C 1
ATOM 692 O O . HIS A 1 87 ? -8.525 10.964 0.075 1.00 86.31 87 HIS A O 1
ATOM 698 N N . ILE A 1 88 ? -9.214 9.015 -0.798 1.00 79.50 88 ILE A N 1
ATOM 699 C CA . ILE A 1 88 ? -7.972 8.724 -1.500 1.00 79.50 88 ILE A CA 1
ATOM 700 C C . ILE A 1 88 ? -8.176 9.207 -2.927 1.00 79.50 88 ILE A C 1
ATOM 702 O O . ILE A 1 88 ? -8.884 8.576 -3.718 1.00 79.50 88 ILE A O 1
ATOM 706 N N . GLU A 1 89 ? -7.578 10.347 -3.258 1.00 68.56 89 GLU A N 1
ATOM 707 C CA . GLU A 1 89 ? -7.322 10.669 -4.658 1.00 68.56 89 GLU A CA 1
ATOM 708 C C . GLU A 1 89 ? -6.503 9.508 -5.226 1.00 68.56 89 GLU A C 1
ATOM 710 O O . GLU A 1 89 ? -5.520 9.107 -4.600 1.00 68.56 89 GLU A O 1
ATOM 715 N N . GLU A 1 90 ? -6.939 8.911 -6.340 1.00 52.75 90 GLU A N 1
ATOM 716 C CA . GLU A 1 90 ? -6.156 7.882 -7.029 1.00 52.75 90 GLU A CA 1
ATOM 717 C C . GLU A 1 90 ? -4.786 8.474 -7.360 1.00 52.75 90 GLU A C 1
ATOM 719 O O . GLU A 1 90 ? -4.606 9.164 -8.363 1.00 52.75 90 GLU A O 1
ATOM 724 N N . LYS A 1 91 ? -3.807 8.244 -6.487 1.00 47.22 91 LYS A N 1
ATOM 725 C CA . LYS A 1 91 ? -2.429 8.577 -6.781 1.00 47.22 91 LYS A CA 1
ATOM 726 C C . LYS A 1 91 ? -1.923 7.511 -7.733 1.00 47.22 91 LYS A C 1
ATOM 728 O O . LYS A 1 91 ? -1.921 6.324 -7.416 1.00 47.22 91 LYS A O 1
ATOM 733 N N . ALA A 1 92 ? -1.529 7.975 -8.916 1.00 41.06 92 ALA A N 1
ATOM 734 C CA . ALA A 1 92 ? -0.588 7.285 -9.780 1.00 41.06 92 ALA A CA 1
ATOM 735 C C . ALA A 1 92 ? 0.566 6.706 -8.941 1.00 41.06 92 ALA A C 1
ATOM 737 O O . ALA A 1 92 ? 0.961 7.331 -7.952 1.00 41.06 92 ALA A O 1
ATOM 738 N N . SER A 1 93 ? 1.040 5.518 -9.330 1.00 35.41 93 SER A N 1
ATOM 739 C CA . SER A 1 93 ? 2.085 4.731 -8.667 1.00 35.41 93 SER A CA 1
ATOM 740 C C . SER A 1 93 ? 3.130 5.593 -7.953 1.00 35.41 93 SER A C 1
ATOM 742 O O . SER A 1 93 ? 3.748 6.457 -8.585 1.00 35.41 93 SER A O 1
ATOM 744 N N . PRO A 1 94 ? 3.380 5.379 -6.653 1.00 49.34 94 PRO A N 1
ATOM 745 C CA . PRO A 1 94 ? 4.531 5.959 -6.005 1.00 49.34 94 PRO A CA 1
ATOM 746 C C . PRO A 1 94 ? 5.717 5.018 -6.235 1.00 49.34 94 PRO A C 1
ATOM 748 O O . PRO A 1 94 ? 5.767 3.968 -5.620 1.00 49.34 94 PRO A O 1
ATOM 751 N N . ILE A 1 95 ? 6.655 5.391 -7.111 1.00 41.06 95 ILE A N 1
ATOM 752 C CA . ILE A 1 95 ? 8.123 5.288 -6.946 1.00 41.06 95 ILE A CA 1
ATOM 753 C C . ILE A 1 95 ? 8.772 5.638 -8.299 1.00 41.06 95 ILE A C 1
ATOM 755 O O . ILE A 1 95 ? 8.822 4.847 -9.237 1.00 41.06 95 ILE A O 1
ATOM 759 N N . GLY A 1 96 ? 9.348 6.836 -8.366 1.00 41.22 96 GLY A N 1
ATOM 760 C CA . GLY A 1 96 ? 10.155 7.302 -9.490 1.00 41.22 96 GLY A CA 1
ATOM 761 C C . GLY A 1 96 ? 9.589 8.572 -10.095 1.00 41.22 96 GLY A C 1
ATOM 762 O O . GLY A 1 96 ? 8.384 8.696 -10.276 1.00 41.22 96 GLY A O 1
ATOM 763 N N . GLU A 1 97 ? 10.469 9.530 -10.367 1.00 41.38 97 GLU A N 1
ATOM 764 C CA . GLU A 1 97 ? 10.160 10.708 -11.170 1.00 41.38 97 GLU A CA 1
ATOM 765 C C . GLU A 1 97 ? 9.325 10.287 -12.385 1.00 41.38 97 GLU A C 1
ATOM 767 O O . GLU A 1 97 ? 9.735 9.420 -13.158 1.00 41.38 97 GLU A O 1
ATOM 772 N N . SER A 1 98 ? 8.119 10.849 -12.493 1.00 42.06 98 SER A N 1
ATOM 773 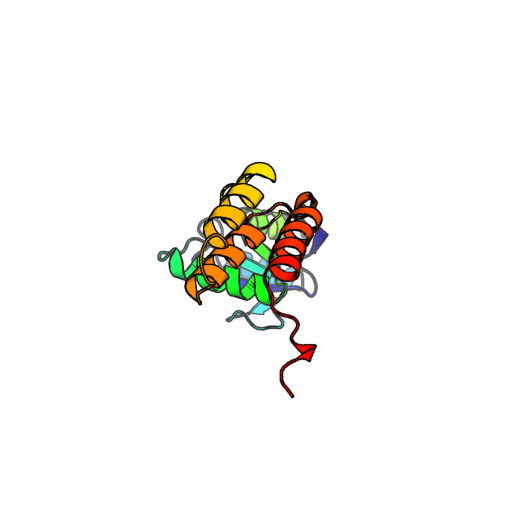C CA . SER A 1 98 ? 7.275 10.680 -13.669 1.00 42.06 98 SER A CA 1
ATOM 774 C C . SER A 1 98 ? 8.065 11.182 -14.864 1.00 42.06 98 SER A C 1
ATOM 776 O O . SER A 1 98 ? 8.313 12.381 -14.982 1.00 42.06 98 SER A O 1
ATOM 778 N N . ILE A 1 99 ? 8.438 10.267 -15.743 1.00 54.84 99 ILE A N 1
ATOM 779 C CA . ILE A 1 99 ? 9.160 10.603 -16.958 1.00 54.84 99 ILE A CA 1
ATOM 780 C C . ILE A 1 99 ? 8.141 11.090 -17.988 1.00 54.84 99 ILE A C 1
ATOM 782 O O . ILE A 1 99 ? 7.105 10.453 -18.201 1.00 54.84 99 ILE A O 1
ATOM 786 N N . GLU A 1 100 ? 8.390 12.238 -18.621 1.00 68.06 100 GLU A N 1
ATOM 787 C CA . GLU A 1 100 ? 7.514 12.711 -19.695 1.00 68.06 100 GLU A CA 1
ATOM 788 C C . GLU A 1 100 ? 7.480 11.690 -20.849 1.00 68.06 100 GLU A C 1
ATOM 790 O O . GLU A 1 100 ? 8.410 10.901 -21.041 1.00 68.06 100 GLU A O 1
ATOM 795 N N . LEU A 1 101 ? 6.404 11.691 -21.646 1.00 60.22 101 LEU A N 1
ATOM 796 C CA . LEU A 1 101 ? 6.204 10.742 -22.754 1.00 60.22 101 LEU A CA 1
ATOM 797 C C . LEU A 1 101 ? 7.425 10.676 -23.692 1.00 60.22 101 LEU A C 1
ATOM 799 O O . LEU A 1 101 ? 7.868 9.595 -24.076 1.00 60.22 101 LEU A O 1
ATOM 803 N N . THR A 1 102 ? 8.004 11.834 -24.013 1.00 68.94 102 THR A N 1
ATOM 804 C CA . THR A 1 102 ? 9.188 11.954 -24.875 1.00 68.94 102 THR A CA 1
ATOM 805 C C . THR A 1 102 ? 10.405 11.233 -24.292 1.00 68.94 102 THR A C 1
ATOM 807 O O . THR A 1 102 ? 11.158 10.591 -25.024 1.00 68.94 102 THR A O 1
ATOM 810 N N . GLU A 1 103 ? 10.587 11.304 -22.975 1.00 68.94 103 GLU A N 1
ATOM 811 C CA . GLU A 1 103 ? 11.705 10.682 -22.268 1.00 68.94 103 GLU A CA 1
ATOM 812 C C . GLU A 1 103 ? 11.488 9.171 -22.106 1.00 68.94 103 GLU A C 1
ATOM 814 O O . GLU A 1 103 ? 12.414 8.388 -22.314 1.00 68.94 103 GLU A O 1
ATOM 819 N N . SER A 1 104 ? 10.240 8.747 -21.881 1.00 63.53 104 SER A N 1
ATOM 820 C CA . SER A 1 104 ? 9.844 7.331 -21.869 1.00 63.53 104 SER A CA 1
ATOM 821 C C . SER A 1 104 ? 10.113 6.657 -23.222 1.00 63.53 104 SER A C 1
ATOM 823 O O . SER A 1 104 ? 10.737 5.596 -23.279 1.00 63.53 104 SER A O 1
ATOM 825 N N . ILE A 1 105 ? 9.730 7.301 -24.333 1.00 69.75 105 ILE A N 1
ATOM 826 C CA . ILE A 1 105 ? 9.993 6.798 -25.693 1.00 69.75 105 ILE A CA 1
ATOM 827 C C . ILE A 1 105 ? 11.498 6.773 -25.996 1.00 69.75 105 ILE A C 1
ATOM 829 O O . ILE A 1 105 ? 11.986 5.811 -26.594 1.00 69.75 105 ILE A O 1
ATOM 833 N N . ALA A 1 106 ? 12.254 7.796 -25.584 1.00 71.50 106 ALA A N 1
ATOM 834 C CA . ALA A 1 106 ? 13.704 7.837 -25.781 1.00 71.50 106 ALA A CA 1
ATOM 835 C C . ALA A 1 106 ? 14.420 6.709 -25.019 1.00 71.50 106 ALA A C 1
ATOM 837 O O . ALA A 1 106 ? 15.299 6.049 -25.579 1.00 71.50 106 ALA A O 1
ATOM 838 N N . HIS A 1 107 ? 14.004 6.442 -23.780 1.00 69.62 107 HIS A N 1
ATOM 839 C CA . HIS A 1 107 ? 14.552 5.363 -22.964 1.00 69.62 107 HIS A CA 1
ATOM 840 C C . HIS A 1 107 ? 14.242 3.997 -23.589 1.00 69.62 107 HIS A C 1
ATOM 842 O O . HIS A 1 107 ? 15.151 3.204 -23.817 1.00 69.62 107 HIS A O 1
ATOM 848 N N . ILE A 1 108 ? 12.988 3.751 -23.977 1.00 74.00 108 ILE A N 1
ATOM 849 C CA . ILE A 1 108 ? 12.586 2.503 -24.643 1.00 74.00 108 ILE A CA 1
ATOM 850 C C . ILE A 1 108 ? 13.350 2.307 -25.954 1.00 74.00 108 ILE A C 1
ATOM 852 O O . ILE A 1 108 ? 13.815 1.204 -26.230 1.00 74.00 108 ILE A O 1
ATOM 856 N N . ARG A 1 109 ? 13.548 3.366 -26.746 1.00 72.06 109 ARG A N 1
ATOM 857 C CA . ARG A 1 109 ? 14.364 3.298 -27.967 1.00 72.06 109 ARG A CA 1
ATOM 858 C C . ARG A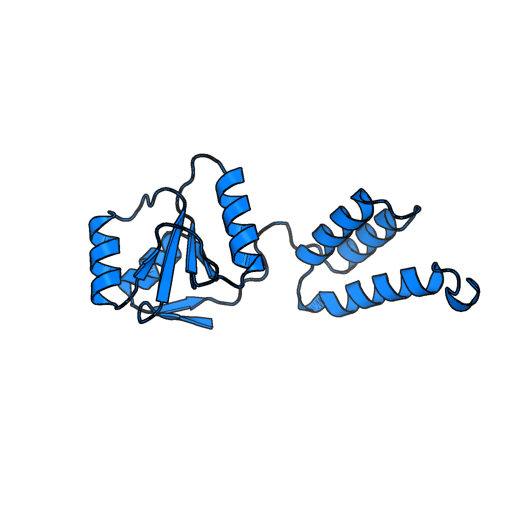 1 109 ? 15.806 2.885 -27.674 1.00 72.06 109 ARG A C 1
ATOM 860 O O . ARG A 1 109 ? 16.360 2.097 -28.431 1.00 72.06 109 ARG A O 1
ATOM 867 N N . SER A 1 110 ? 16.400 3.406 -26.602 1.00 74.75 110 SER A N 1
ATOM 868 C CA . SER A 1 110 ? 17.750 3.022 -26.179 1.00 74.75 110 SER A CA 1
ATOM 869 C C . SER A 1 110 ? 17.812 1.558 -25.739 1.00 74.75 110 SER A C 1
ATOM 871 O O . SER A 1 110 ? 18.766 0.865 -26.075 1.00 74.75 110 SER A O 1
ATOM 873 N N . LEU A 1 111 ? 16.796 1.075 -25.018 1.00 70.50 111 LEU A N 1
ATOM 874 C CA . LEU A 1 111 ? 16.725 -0.309 -24.534 1.00 70.50 111 LEU A CA 1
ATOM 875 C C . LEU A 1 111 ? 16.537 -1.321 -25.661 1.00 70.50 111 LEU A C 1
ATOM 877 O O . LEU A 1 111 ? 17.097 -2.412 -25.616 1.00 70.50 111 LEU A O 1
ATOM 881 N N . LEU A 1 112 ? 15.746 -0.956 -26.667 1.00 71.94 112 LEU A N 1
ATOM 882 C CA . LEU A 1 112 ? 15.412 -1.811 -27.803 1.00 71.94 112 LEU A CA 1
ATOM 883 C C . LEU A 1 112 ? 16.347 -1.606 -29.010 1.00 71.94 112 LEU A C 1
ATOM 885 O O . LEU A 1 112 ? 16.033 -2.074 -30.106 1.00 71.94 112 LEU A O 1
ATOM 889 N N . GLY A 1 113 ? 17.464 -0.892 -28.823 1.00 66.56 113 GLY A N 1
ATOM 890 C CA . GLY A 1 113 ? 18.498 -0.705 -29.844 1.00 66.56 113 GLY A CA 1
ATOM 891 C C . GLY A 1 113 ? 19.317 -1.971 -30.124 1.00 66.56 113 GLY A C 1
ATOM 892 O O . GLY A 1 113 ? 19.803 -2.138 -31.240 1.00 66.56 113 GLY A O 1
ATOM 893 N N . ASP A 1 114 ? 19.400 -2.874 -29.143 1.00 62.31 114 ASP A N 1
ATOM 894 C CA . ASP A 1 114 ? 20.081 -4.169 -29.227 1.00 62.31 114 ASP A CA 1
ATOM 895 C C . ASP A 1 114 ? 19.096 -5.340 -29.048 1.00 62.31 114 ASP A C 1
ATOM 897 O O . ASP A 1 114 ? 17.924 -5.158 -28.708 1.00 62.31 114 ASP A O 1
ATOM 901 N N . ALA A 1 115 ? 19.569 -6.572 -29.276 1.00 66.19 115 ALA A N 1
ATOM 902 C CA . ALA A 1 115 ? 18.764 -7.773 -29.061 1.00 66.19 115 ALA A CA 1
ATOM 903 C C . ALA A 1 115 ? 18.277 -7.847 -27.596 1.00 66.19 115 ALA A C 1
ATOM 905 O O . ALA A 1 115 ? 19.096 -7.758 -26.676 1.00 66.19 115 ALA A O 1
ATOM 906 N N . PRO A 1 116 ? 16.967 -8.032 -27.351 1.00 67.75 116 PRO A N 1
ATOM 907 C CA . PRO A 1 116 ? 16.406 -7.923 -26.012 1.00 67.75 116 PRO A CA 1
ATOM 908 C C . PRO A 1 116 ? 16.924 -9.037 -25.098 1.00 67.75 116 P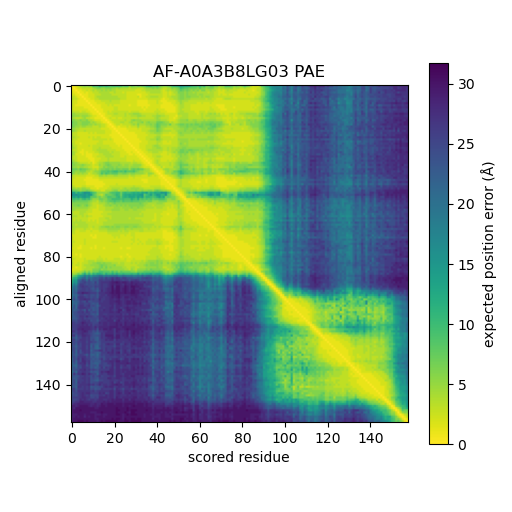RO A C 1
ATOM 910 O O . PRO A 1 116 ? 16.815 -10.225 -25.404 1.00 67.75 116 PRO A O 1
ATOM 913 N N . THR A 1 117 ? 17.454 -8.647 -23.941 1.00 71.88 117 THR A N 1
ATOM 914 C CA . THR A 1 117 ? 17.868 -9.555 -22.863 1.00 71.88 117 THR A CA 1
ATOM 915 C C . THR A 1 117 ? 16.834 -9.563 -21.734 1.00 71.88 117 THR A C 1
ATOM 917 O O . THR A 1 117 ? 15.914 -8.746 -21.704 1.00 71.88 117 THR A O 1
ATOM 920 N N . VAL A 1 118 ? 16.981 -10.470 -20.763 1.00 67.69 118 VAL A N 1
ATOM 921 C CA . VAL A 1 118 ? 16.145 -10.472 -19.544 1.00 67.69 118 VAL A CA 1
ATOM 922 C C . VAL A 1 118 ? 16.234 -9.130 -18.802 1.00 67.69 118 VAL A C 1
ATOM 924 O O . VAL A 1 118 ? 15.228 -8.639 -18.296 1.00 67.69 118 VAL A O 1
ATOM 927 N N . GLU A 1 119 ? 17.411 -8.505 -18.794 1.00 68.06 119 GLU A N 1
ATOM 928 C CA . GLU A 1 119 ? 17.636 -7.188 -18.195 1.00 68.06 119 GLU A CA 1
ATOM 929 C C . GLU A 1 119 ? 16.910 -6.076 -18.972 1.00 68.06 119 GLU A C 1
ATOM 931 O O . GLU A 1 119 ? 16.276 -5.211 -18.369 1.00 68.06 119 GLU A O 1
ATOM 936 N N . THR A 1 120 ? 16.890 -6.158 -20.307 1.00 69.19 120 THR A N 1
ATOM 937 C CA . THR A 1 120 ? 16.123 -5.247 -21.173 1.00 69.19 120 THR A CA 1
ATOM 938 C C . THR A 1 120 ? 14.630 -5.270 -20.831 1.00 69.19 120 THR A C 1
ATOM 940 O O . THR A 1 120 ? 13.999 -4.218 -20.730 1.00 69.19 120 THR A O 1
ATOM 943 N N . TRP A 1 121 ? 14.059 -6.455 -20.591 1.00 70.69 121 TRP A N 1
ATOM 944 C CA . TRP A 1 121 ? 12.649 -6.599 -20.206 1.00 70.69 121 TRP A CA 1
ATOM 945 C C . TRP A 1 121 ? 12.344 -6.021 -18.823 1.00 70.69 121 TRP A C 1
ATOM 947 O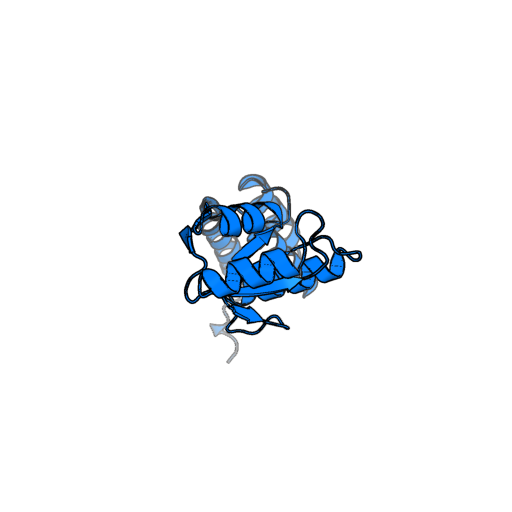 O . TRP A 1 121 ? 11.301 -5.396 -18.635 1.00 70.69 121 TRP A O 1
ATOM 957 N N . GLN A 1 122 ? 13.257 -6.184 -17.864 1.00 70.50 122 GLN A N 1
ATOM 958 C CA . GLN A 1 122 ? 13.113 -5.596 -16.531 1.00 70.50 122 GLN A CA 1
ATOM 959 C C . GLN A 1 122 ? 13.157 -4.065 -16.578 1.00 70.50 122 GLN A C 1
ATOM 961 O O . GLN A 1 122 ? 12.361 -3.407 -15.910 1.00 70.50 122 GLN A O 1
ATOM 966 N N . GLN A 1 123 ? 14.045 -3.490 -17.390 1.00 68.88 123 GLN A N 1
ATOM 967 C CA . GLN A 1 123 ? 14.139 -2.039 -17.559 1.00 68.88 123 GLN A CA 1
ATOM 968 C C . GLN A 1 123 ? 12.919 -1.477 -18.302 1.00 68.88 123 GLN A C 1
ATOM 970 O O . GLN A 1 123 ? 12.390 -0.439 -17.910 1.00 68.88 123 GLN A O 1
ATOM 975 N N . LEU A 1 124 ? 12.392 -2.199 -19.296 1.00 75.75 124 LEU A N 1
ATOM 976 C CA . LEU A 1 124 ? 11.155 -1.821 -19.984 1.00 75.75 124 LEU A CA 1
ATOM 977 C C . LEU A 1 124 ? 9.953 -1.806 -19.027 1.00 75.75 124 LEU A C 1
ATOM 979 O O . LEU A 1 124 ? 9.164 -0.864 -19.047 1.00 75.75 124 LEU A O 1
ATOM 983 N N . TYR A 1 125 ? 9.852 -2.802 -18.142 1.00 73.56 125 TYR A N 1
ATOM 984 C CA . TYR A 1 125 ? 8.826 -2.832 -17.097 1.00 73.56 125 TYR A CA 1
ATOM 985 C C . TYR A 1 125 ? 8.921 -1.612 -16.170 1.00 73.56 125 TYR A C 1
ATOM 987 O O . TYR A 1 125 ? 7.912 -0.974 -15.893 1.00 73.56 125 TYR A O 1
ATOM 995 N N . GLN A 1 126 ? 10.131 -1.232 -15.750 1.00 72.19 126 GLN A N 1
ATOM 996 C CA . GLN A 1 126 ? 10.333 -0.052 -14.900 1.00 72.19 126 GLN A CA 1
ATOM 997 C C . GLN A 1 126 ? 9.957 1.263 -15.594 1.00 72.19 126 GLN A C 1
ATOM 999 O O . GLN A 1 126 ? 9.463 2.177 -14.936 1.00 72.19 126 GLN A O 1
ATOM 1004 N N . VAL A 1 127 ? 10.194 1.387 -16.903 1.00 74.31 127 VAL A N 1
ATOM 1005 C CA . VAL A 1 127 ? 9.782 2.578 -17.663 1.00 74.31 127 VAL A CA 1
ATOM 1006 C C . VAL A 1 127 ? 8.259 2.647 -17.765 1.00 74.31 127 VAL A C 1
ATOM 1008 O O . VAL A 1 127 ? 7.684 3.712 -17.549 1.00 74.31 127 VAL A O 1
ATOM 1011 N N . LEU A 1 128 ? 7.596 1.519 -18.034 1.00 76.00 128 LEU A N 1
ATOM 1012 C CA . LEU A 1 128 ? 6.133 1.452 -18.082 1.00 76.00 128 LEU A CA 1
ATOM 1013 C C . LEU A 1 128 ? 5.501 1.784 -16.726 1.00 76.00 128 LEU A C 1
ATOM 1015 O O . LEU A 1 128 ? 4.552 2.558 -16.678 1.00 76.00 128 LEU A O 1
ATOM 1019 N N . ASP A 1 129 ? 6.057 1.264 -15.635 1.00 71.94 129 ASP A N 1
ATOM 1020 C CA . ASP A 1 129 ?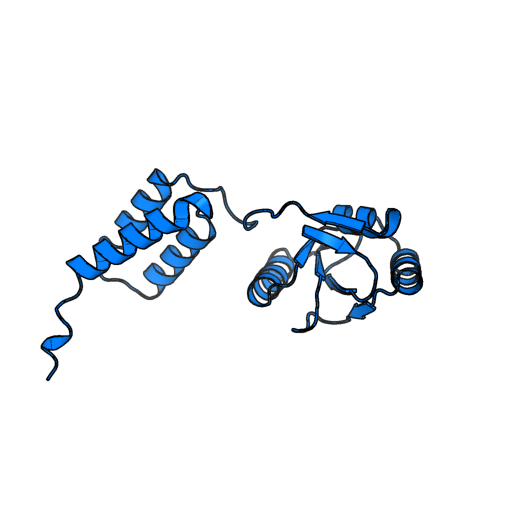 5.566 1.509 -14.275 1.00 71.94 129 ASP A CA 1
ATOM 1021 C C . ASP A 1 129 ? 5.677 2.990 -13.855 1.00 71.94 129 ASP A C 1
ATOM 1023 O O . ASP A 1 129 ? 4.819 3.519 -13.150 1.00 71.94 129 ASP A O 1
ATOM 1027 N N . LYS A 1 130 ? 6.690 3.700 -14.370 1.00 70.50 130 LYS A N 1
ATOM 1028 C CA . LYS A 1 130 ? 6.902 5.144 -14.148 1.00 70.50 130 LYS A CA 1
ATOM 1029 C C . LYS A 1 130 ? 6.183 6.047 -15.153 1.00 70.50 130 LYS A C 1
ATOM 1031 O O . LYS A 1 130 ? 6.218 7.271 -15.008 1.00 70.50 130 LYS A O 1
ATOM 1036 N N . THR A 1 131 ? 5.559 5.477 -16.182 1.00 73.12 131 THR A N 1
ATOM 1037 C CA . THR A 1 131 ? 4.847 6.242 -17.210 1.00 73.12 131 THR A CA 1
ATOM 1038 C C . THR A 1 131 ? 3.453 6.622 -16.695 1.00 73.12 131 THR A C 1
ATOM 1040 O O . THR A 1 131 ? 2.694 5.747 -16.271 1.00 73.12 131 THR A O 1
ATOM 1043 N N . PRO A 1 132 ? 3.043 7.904 -16.771 1.00 71.38 132 PRO A N 1
ATOM 1044 C CA . PRO A 1 132 ? 1.683 8.308 -16.430 1.00 71.38 132 PRO A CA 1
ATOM 1045 C C . PRO A 1 132 ? 0.634 7.512 -17.209 1.00 71.38 132 PRO A C 1
ATOM 1047 O O . PRO A 1 132 ? 0.759 7.329 -18.418 1.00 71.38 132 PRO A O 1
ATOM 1050 N N . LYS A 1 133 ? -0.459 7.110 -16.548 1.00 71.25 133 LYS A N 1
ATOM 1051 C CA . LYS A 1 133 ? -1.528 6.311 -17.180 1.00 71.25 133 LYS A CA 1
ATOM 1052 C C . LYS A 1 133 ? -2.115 6.946 -18.444 1.00 71.25 133 LYS A C 1
ATOM 1054 O O . LYS A 1 133 ? -2.517 6.223 -19.347 1.00 71.25 133 LYS A O 1
ATOM 1059 N N . SER A 1 134 ? -2.137 8.278 -18.521 1.00 69.75 134 SER A N 1
ATOM 1060 C CA . SER A 1 134 ? -2.571 9.023 -19.711 1.00 69.75 134 SER A CA 1
ATOM 1061 C C . SER A 1 134 ? -1.700 8.763 -20.941 1.00 69.75 134 SER A C 1
ATOM 1063 O O . SER A 1 134 ? -2.190 8.868 -22.056 1.00 69.75 134 SER A O 1
ATOM 1065 N N . ASN A 1 135 ? -0.432 8.413 -20.725 1.00 71.50 135 ASN A N 1
ATOM 1066 C CA . ASN A 1 135 ? 0.600 8.262 -21.747 1.00 71.50 135 ASN A CA 1
ATOM 1067 C C . ASN A 1 135 ? 0.892 6.780 -22.055 1.00 71.50 135 ASN A C 1
ATOM 1069 O O . ASN A 1 135 ? 1.565 6.474 -23.035 1.00 71.50 135 ASN A O 1
ATOM 1073 N N . LEU A 1 136 ? 0.390 5.848 -21.231 1.00 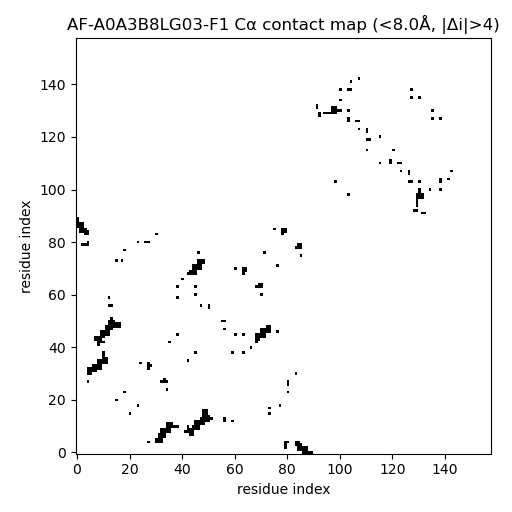74.44 136 LEU A N 1
ATOM 1074 C CA . LEU A 1 136 ? 0.568 4.406 -21.428 1.00 74.44 136 LEU A CA 1
ATOM 1075 C C . LEU A 1 136 ? 0.083 3.900 -22.798 1.00 74.44 136 LEU A C 1
ATOM 1077 O O . LEU A 1 136 ? 0.807 3.090 -23.374 1.00 74.44 136 LEU A O 1
ATOM 1081 N N . PRO A 1 137 ? -1.072 4.335 -23.349 1.00 78.19 137 PRO A N 1
ATOM 1082 C CA . PRO A 1 137 ? -1.505 3.887 -24.673 1.00 78.19 137 PRO A CA 1
ATOM 1083 C C . PRO A 1 137 ? -0.466 4.180 -25.763 1.00 78.19 137 PRO A C 1
ATOM 1085 O O . PRO A 1 137 ? -0.119 3.279 -26.523 1.00 78.19 137 PRO A O 1
ATOM 1088 N N . ASP A 1 138 ? 0.098 5.391 -25.765 1.00 74.38 138 ASP A N 1
ATOM 1089 C CA . ASP A 1 138 ? 1.082 5.832 -26.759 1.00 74.38 138 ASP A CA 1
ATOM 1090 C C . ASP A 1 138 ? 2.422 5.094 -26.604 1.00 74.38 138 ASP A C 1
ATOM 1092 O O . ASP A 1 138 ? 3.071 4.715 -27.583 1.00 74.38 138 ASP A O 1
ATOM 1096 N N . VAL A 1 139 ? 2.841 4.841 -25.360 1.00 77.19 139 VAL A N 1
ATOM 1097 C CA . VAL A 1 139 ? 4.065 4.080 -25.070 1.00 77.19 139 VAL A CA 1
ATOM 1098 C C . VAL A 1 139 ? 3.918 2.612 -25.478 1.00 77.19 139 VAL A C 1
ATOM 1100 O O . VAL A 1 139 ? 4.830 2.044 -26.083 1.00 77.19 139 VAL A O 1
ATOM 1103 N N . VAL A 1 140 ? 2.770 1.995 -25.190 1.00 78.25 140 VAL A N 1
ATOM 1104 C CA . VAL A 1 140 ? 2.468 0.617 -25.603 1.00 78.25 140 VAL A CA 1
ATOM 1105 C C . VAL A 1 140 ? 2.400 0.514 -27.125 1.00 78.25 140 VAL A C 1
ATOM 1107 O O . VAL A 1 140 ? 2.966 -0.423 -27.687 1.00 78.25 140 VAL A O 1
ATOM 1110 N N . GLU A 1 141 ? 1.775 1.480 -27.802 1.00 79.62 141 GLU A N 1
ATOM 1111 C CA . GLU A 1 141 ? 1.722 1.531 -29.266 1.00 79.62 141 GLU A CA 1
ATOM 1112 C C . GLU A 1 141 ? 3.127 1.591 -29.880 1.00 79.62 141 GLU A C 1
ATOM 1114 O O . GLU A 1 141 ? 3.430 0.826 -30.798 1.00 79.62 141 GLU A O 1
ATOM 1119 N N . TYR A 1 142 ? 4.025 2.412 -29.326 1.00 77.44 142 TYR A N 1
ATOM 1120 C CA . TYR A 1 142 ? 5.419 2.478 -29.771 1.00 77.44 142 TYR A CA 1
ATOM 1121 C C . TYR A 1 142 ? 6.155 1.139 -29.606 1.00 77.44 142 TYR A C 1
ATOM 1123 O O . TYR A 1 142 ? 6.817 0.674 -30.537 1.00 77.44 142 TYR A O 1
ATOM 1131 N N . VAL A 1 143 ? 6.025 0.492 -28.443 1.00 78.44 143 VAL A N 1
ATOM 1132 C CA . VAL A 1 143 ? 6.660 -0.811 -28.172 1.00 78.44 143 VAL A CA 1
ATOM 1133 C C . VAL A 1 143 ? 6.128 -1.883 -29.128 1.00 78.44 143 VAL A C 1
ATOM 1135 O O . VAL A 1 143 ? 6.913 -2.625 -29.721 1.00 78.44 143 VAL A O 1
ATOM 1138 N N . LEU A 1 144 ? 4.809 -1.941 -29.333 1.00 76.50 144 LEU A N 1
ATOM 1139 C CA . LEU A 1 144 ? 4.176 -2.877 -30.267 1.00 76.50 144 LEU A CA 1
ATOM 1140 C C . LEU A 1 144 ? 4.627 -2.644 -31.711 1.00 76.50 144 LEU A C 1
ATOM 1142 O O . LEU A 1 144 ? 4.912 -3.610 -32.423 1.00 76.50 144 LEU A O 1
ATOM 1146 N N . ALA A 1 145 ? 4.721 -1.385 -32.143 1.00 77.19 145 ALA A N 1
ATOM 1147 C CA . ALA A 1 145 ? 5.206 -1.033 -33.473 1.00 77.19 145 ALA A CA 1
ATOM 1148 C C . ALA A 1 145 ? 6.671 -1.451 -33.669 1.00 77.19 145 ALA A C 1
ATOM 1150 O O . ALA A 1 145 ? 7.004 -2.018 -34.710 1.00 77.19 145 ALA A O 1
ATOM 1151 N N . HIS A 1 146 ? 7.524 -1.245 -32.660 1.00 71.81 146 HIS A N 1
ATOM 1152 C CA . HIS A 1 146 ? 8.930 -1.661 -32.689 1.00 71.81 146 HIS A CA 1
ATOM 1153 C C . HIS A 1 146 ? 9.067 -3.179 -32.830 1.00 71.81 146 HIS A C 1
ATOM 1155 O O . HIS A 1 146 ? 9.792 -3.658 -33.700 1.00 71.81 146 HIS A O 1
ATOM 1161 N N . PHE A 1 147 ? 8.319 -3.957 -32.042 1.00 67.75 147 PHE A N 1
ATOM 1162 C CA . PHE A 1 147 ? 8.340 -5.415 -32.167 1.00 67.75 147 PHE A CA 1
ATOM 1163 C C . PHE A 1 147 ? 7.752 -5.892 -33.492 1.00 67.75 147 PHE A C 1
ATOM 1165 O O . PHE A 1 147 ? 8.350 -6.753 -34.120 1.00 67.75 147 PHE A O 1
ATOM 1172 N N . SER A 1 148 ? 6.666 -5.294 -33.981 1.00 68.31 148 SER A N 1
ATOM 1173 C CA . SER A 1 148 ? 6.063 -5.677 -35.267 1.00 68.31 148 SER A CA 1
ATOM 1174 C C . SER A 1 148 ? 6.999 -5.437 -36.460 1.00 68.31 148 SER A C 1
ATOM 1176 O O . SER A 1 148 ? 6.915 -6.147 -37.459 1.00 68.31 148 SER A O 1
ATOM 1178 N N . GLN A 1 149 ? 7.900 -4.455 -36.364 1.00 64.94 149 GLN A N 1
ATOM 1179 C CA . GLN A 1 149 ? 8.905 -4.156 -37.392 1.00 64.94 149 GLN A CA 1
ATOM 1180 C C . GLN A 1 149 ? 10.166 -5.033 -37.283 1.00 64.94 149 GLN A C 1
ATOM 1182 O O . GLN A 1 149 ? 10.886 -5.181 -38.271 1.00 64.94 149 GLN A O 1
ATOM 1187 N N . HIS A 1 150 ? 10.430 -5.623 -36.111 1.00 57.25 150 HIS A N 1
ATOM 1188 C CA . HIS A 1 150 ? 11.665 -6.359 -35.817 1.00 57.25 150 HIS A CA 1
ATOM 1189 C C . HIS A 1 150 ? 11.471 -7.843 -35.464 1.00 57.25 150 HIS A C 1
ATOM 1191 O O . HIS A 1 150 ? 12.459 -8.568 -35.337 1.00 57.25 150 HIS A O 1
ATOM 1197 N N . THR A 1 151 ? 10.239 -8.344 -35.354 1.00 50.91 151 THR A N 1
ATOM 1198 C CA . THR A 1 151 ? 9.973 -9.785 -35.308 1.00 50.91 151 THR A CA 1
ATOM 1199 C C . THR A 1 151 ? 9.992 -10.361 -36.724 1.00 50.91 151 THR A C 1
ATOM 1201 O O . THR A 1 151 ? 9.219 -9.899 -37.566 1.00 50.91 151 THR A O 1
ATOM 1204 N N . PRO A 1 152 ? 10.807 -11.394 -37.010 1.00 48.19 152 PRO A N 1
ATOM 1205 C CA . PRO A 1 152 ? 10.605 -12.184 -38.214 1.00 48.19 152 PRO A CA 1
ATOM 1206 C C . PRO A 1 152 ? 9.215 -12.816 -38.136 1.00 48.19 152 PRO A C 1
ATOM 1208 O O . PRO A 1 152 ? 8.787 -13.210 -37.055 1.00 48.19 152 PRO A O 1
ATOM 1211 N N . ASN A 1 153 ? 8.503 -12.896 -39.258 1.00 45.16 153 ASN A N 1
ATOM 1212 C CA . ASN A 1 153 ? 7.227 -13.598 -39.350 1.00 45.16 153 ASN A CA 1
ATOM 1213 C C . ASN A 1 153 ? 7.358 -14.994 -38.710 1.00 45.16 153 ASN A C 1
ATOM 1215 O O . ASN A 1 153 ? 8.019 -15.876 -39.253 1.00 45.16 153 ASN A O 1
ATOM 1219 N N . TRP A 1 154 ? 6.707 -15.219 -37.565 1.00 43.81 154 TRP A N 1
ATOM 1220 C CA . TRP A 1 154 ? 6.659 -16.538 -36.914 1.00 43.81 154 TRP A CA 1
ATOM 1221 C C . TRP A 1 154 ? 5.882 -17.574 -37.749 1.00 43.81 154 TRP A C 1
ATOM 1223 O O . TRP A 1 154 ? 5.815 -18.741 -37.378 1.00 43.81 154 TRP A O 1
ATOM 1233 N N . SER A 1 155 ? 5.310 -17.168 -38.888 1.00 47.44 155 SER A N 1
ATOM 1234 C CA . SER A 1 155 ? 4.623 -18.040 -39.841 1.00 47.44 155 SER A CA 1
ATOM 1235 C C . SER A 1 155 ? 5.546 -18.943 -40.671 1.00 47.44 155 SER A C 1
ATOM 1237 O O . SER A 1 155 ? 5.021 -19.801 -41.371 1.00 47.44 155 SER A O 1
ATOM 1239 N N . ASP A 1 156 ? 6.874 -18.793 -40.587 1.00 45.28 156 ASP A N 1
ATOM 1240 C CA . ASP A 1 156 ? 7.834 -19.623 -41.343 1.00 45.28 156 ASP A CA 1
ATOM 1241 C C . ASP A 1 156 ? 8.548 -20.700 -40.496 1.00 45.28 156 ASP A C 1
ATOM 1243 O O . ASP A 1 156 ? 9.387 -21.436 -41.014 1.00 45.28 156 ASP A O 1
ATOM 1247 N N . ALA A 1 157 ? 8.215 -20.849 -39.208 1.00 39.88 157 ALA A N 1
ATOM 1248 C CA . ALA A 1 157 ? 8.713 -21.950 -38.377 1.00 39.88 157 ALA A CA 1
ATOM 1249 C C . ALA A 1 157 ? 7.771 -23.169 -38.466 1.00 39.88 157 ALA A C 1
ATOM 1251 O O . ALA A 1 157 ? 7.063 -23.494 -37.511 1.00 39.88 157 ALA A O 1
ATOM 1252 N N . GLY A 1 158 ? 7.730 -23.781 -39.653 1.00 37.31 158 GLY A N 1
ATOM 1253 C CA . GLY A 1 158 ? 7.140 -25.102 -39.913 1.00 37.31 158 GLY A CA 1
ATOM 1254 C C . GLY A 1 158 ? 8.158 -26.227 -39.784 1.00 37.31 158 GLY A C 1
ATOM 1255 O O . GLY A 1 158 ? 9.346 -25.985 -40.096 1.00 37.31 158 GLY A O 1
#

pLDDT: mean 76.84, std 14.78, range [35.41, 94.06]

Solvent-accessible surface area (backbone atoms only — not comparable to full-atom values): 9216 Å² total; per-residue (Å²): 86,80,45,57,39,54,85,32,31,34,20,75,46,62,43,62,85,90,54,57,69,70,58,53,51,54,44,33,58,76,43,49,22,43,82,43,96,57,90,49,88,81,36,50,30,39,34,46,34,60,53,100,45,69,69,56,58,47,55,52,48,57,53,28,56,77,64,70,22,44,79,40,44,54,68,59,49,47,47,24,66,73,68,48,44,35,81,43,73,85,71,72,75,91,75,66,78,70,47,53,68,72,55,46,52,51,50,51,51,62,52,64,70,52,86,79,46,78,68,42,55,53,52,49,50,54,50,57,67,27,36,52,78,91,46,42,65,63,54,51,51,51,54,52,52,53,46,67,74,68,54,75,74,77,86,73,79,121

Mean predicted aligned error: 14.71 Å

Secondary structure (DSSP, 8-state):
-EEESTT-EEEEESB-SSS-HHHHHHHHHHHT-EEESS--TT--EEEE-B-S-HHHHHHHHHHHHHTTPEEEEHHHHHHHHHHSEEE------SSS----HHHHHHHHHHHTTSPPPHHHHHHHHHHHHHS-TTTHHHHHHHHHHHHHHHS--GGG--

Nearest P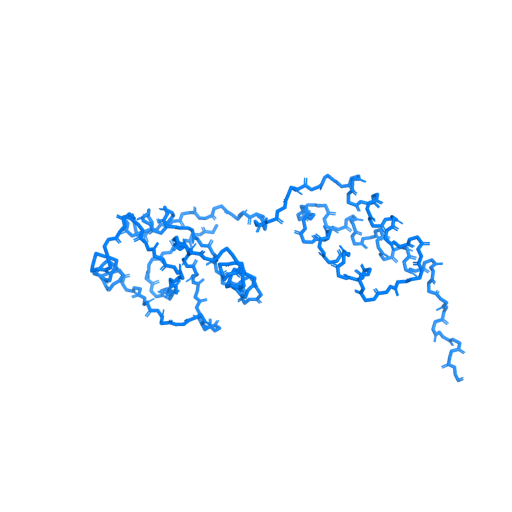DB structures (foldseek):
  2ebu-assembly1_A  TM=7.141E-01  e=6.360E-05  Homo sapiens
  6wh2-assembly1_B-2  TM=7.414E-01  e=1.311E-03  Homo sapiens
  3pc8-assembly1_A  TM=7.321E-01  e=1.395E-03  Mus musculus
  3pxc-assembly1_X  TM=7.022E-01  e=4.167E-02  Homo sapiens
  8eza-assembly1_X  TM=4.314E-01  e=2.927E-03  Homo sapiens

Radius of gyration: 20.71 Å; Cα contacts (8 Å, |Δi|>4): 186; chains: 1; bounding box: 36×38×63 Å

Foldseek 3Di:
DKDFLAPAEEEEDDDQPPDDPVLLVVLSVVRNHHYDPDDDLRHQEYEYEDDPDPVVSVVVLVVCVVSVHHYDYSVQSVVCSVVRMGDDDPDQDPDDDQDPLVRLLVQLCVLLVDDHDPVSVVVNVVSLSSYPPVNNVVSVVSVVVSCVVVDDPPVPPD